Protein AF-A0A7K3SCR1-F1 (afdb_monomer_lite)

Foldseek 3Di:
DDDDDDDDDPPPPPVNPDDPPDPCPPVVVVVVVVVVVLVVVLVVQLVVCCVVPVVCSVVVSVVSCVVVVNDDDD

Structure (mmCIF, N/CA/C/O backbone):
data_AF-A0A7K3SCR1-F1
#
_entry.id   AF-A0A7K3SCR1-F1
#
loop_
_atom_site.group_PDB
_atom_site.id
_atom_site.type_symbol
_atom_site.label_atom_id
_atom_site.label_alt_id
_atom_site.label_comp_id
_atom_site.label_asym_id
_atom_site.label_entity_id
_atom_site.label_seq_id
_atom_site.pdbx_PDB_ins_code
_atom_site.Cartn_x
_atom_site.Cartn_y
_atom_site.Cartn_z
_atom_site.occupancy
_atom_site.B_iso_or_equiv
_atom_site.auth_seq_id
_atom_site.auth_comp_id
_atom_site.auth_asym_id
_atom_site.auth_atom_id
_atom_site.pdbx_PDB_model_num
ATOM 1 N N . MET A 1 1 ? -29.203 -33.945 31.943 1.00 41.22 1 MET A N 1
ATOM 2 C CA . MET A 1 1 ? -28.097 -34.041 30.966 1.00 41.22 1 MET A CA 1
ATOM 3 C C . MET A 1 1 ? -27.489 -32.653 30.841 1.00 41.22 1 MET A C 1
ATOM 5 O O . MET A 1 1 ? -28.222 -31.743 30.485 1.00 41.22 1 MET A O 1
ATOM 9 N N . MET A 1 2 ? -26.232 -32.462 31.251 1.00 46.16 2 MET A N 1
ATOM 10 C CA . MET A 1 2 ? -25.567 -31.152 31.298 1.00 46.16 2 MET A CA 1
ATOM 11 C C . MET A 1 2 ? -24.564 -31.082 30.144 1.00 46.16 2 MET A C 1
ATOM 13 O O . MET A 1 2 ? -23.686 -31.934 30.049 1.00 46.16 2 MET A O 1
ATOM 17 N N . VAL A 1 3 ? -24.754 -30.131 29.228 1.00 63.03 3 VAL A N 1
ATOM 18 C CA . VAL A 1 3 ? -23.900 -29.952 28.045 1.00 63.03 3 VAL A CA 1
ATOM 19 C C . VAL A 1 3 ? -22.721 -29.066 28.440 1.00 63.03 3 VAL A C 1
ATOM 21 O O . VAL A 1 3 ? -22.922 -27.906 28.786 1.00 63.03 3 VAL A O 1
ATOM 24 N N . MET A 1 4 ? -21.505 -29.615 28.407 1.00 60.16 4 MET A N 1
ATOM 25 C CA . 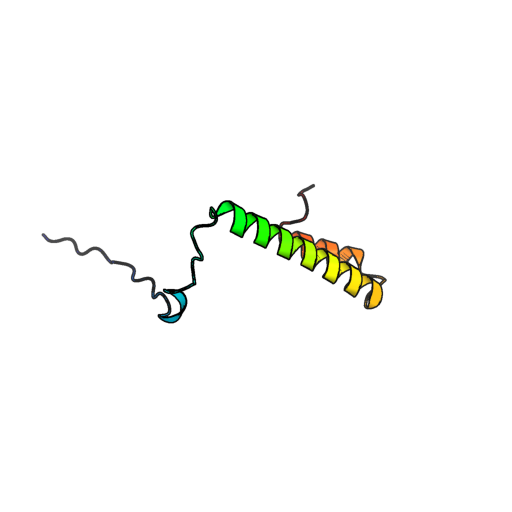MET A 1 4 ? -20.269 -28.853 28.602 1.00 60.16 4 MET A CA 1
ATOM 26 C C . MET A 1 4 ? -19.869 -28.181 27.292 1.00 60.16 4 MET A C 1
ATOM 28 O O . MET A 1 4 ? -19.694 -28.849 26.275 1.00 60.16 4 MET A O 1
ATOM 32 N N . GLN A 1 5 ? -19.754 -26.858 27.324 1.00 53.81 5 GLN A N 1
ATOM 33 C CA . GLN A 1 5 ? -19.364 -26.038 26.180 1.00 53.81 5 GLN A CA 1
ATOM 34 C C . GLN A 1 5 ? -17.894 -25.644 26.363 1.00 53.81 5 GLN A C 1
ATOM 36 O O . GLN A 1 5 ? -17.542 -25.206 27.460 1.00 53.81 5 GLN A O 1
ATOM 41 N N . PRO A 1 6 ? -17.023 -25.799 25.353 1.00 52.97 6 PRO A N 1
ATOM 42 C CA . PRO A 1 6 ? -15.637 -25.380 25.485 1.00 52.97 6 PRO A CA 1
ATOM 43 C C . PRO A 1 6 ? -15.563 -23.849 25.405 1.00 52.97 6 PRO A C 1
ATOM 45 O O . PRO A 1 6 ? -15.971 -23.254 24.410 1.00 52.97 6 PRO A O 1
ATOM 48 N N . VAL A 1 7 ? -15.046 -23.212 26.456 1.00 69.19 7 VAL A N 1
ATOM 49 C CA . VAL A 1 7 ? -14.626 -21.804 26.424 1.00 69.19 7 VAL A CA 1
ATOM 50 C C . VAL A 1 7 ? -13.226 -21.761 25.824 1.00 69.19 7 VAL A C 1
ATOM 52 O O . VAL A 1 7 ? -12.313 -22.410 26.329 1.00 69.19 7 VAL A O 1
ATOM 55 N N . LEU A 1 8 ? -13.063 -21.024 24.728 1.00 57.72 8 LEU A N 1
ATOM 56 C CA . LEU A 1 8 ? -11.757 -20.762 24.139 1.00 57.72 8 LEU A CA 1
ATOM 57 C C . LEU A 1 8 ? -11.102 -19.613 24.924 1.00 57.72 8 LEU A C 1
ATOM 59 O O . LEU A 1 8 ? -11.472 -18.455 24.738 1.00 57.72 8 LEU A O 1
ATOM 63 N N . GLU A 1 9 ? -10.162 -19.923 25.818 1.00 54.91 9 GLU A N 1
ATOM 64 C CA . GLU A 1 9 ? -9.307 -18.906 26.442 1.00 54.91 9 GLU A CA 1
ATOM 65 C C . GLU A 1 9 ? -8.291 -18.405 25.410 1.00 54.91 9 GLU A C 1
ATOM 67 O O . GLU A 1 9 ? -7.331 -19.091 25.057 1.00 54.91 9 GLU A O 1
ATOM 72 N N . ILE A 1 10 ? -8.516 -17.194 24.901 1.00 63.41 10 ILE A N 1
ATOM 73 C CA . ILE A 1 10 ? -7.485 -16.442 24.193 1.00 63.41 10 ILE A CA 1
ATOM 74 C C . ILE A 1 10 ? -6.550 -15.913 25.279 1.00 63.41 10 ILE A C 1
ATOM 76 O O . ILE A 1 10 ? -6.913 -14.988 26.002 1.00 63.41 10 ILE A O 1
ATOM 80 N N . LEU A 1 11 ? -5.369 -16.519 25.421 1.00 50.44 11 LEU A N 1
ATOM 81 C CA . LEU A 1 11 ? -4.306 -15.988 26.272 1.00 50.44 11 LEU A CA 1
ATOM 82 C C . LEU A 1 11 ? -3.903 -14.611 25.734 1.00 50.44 11 LEU A C 1
ATOM 84 O O . LEU A 1 11 ? -3.113 -14.503 24.794 1.00 50.44 11 LEU A O 1
ATOM 88 N N . ALA A 1 12 ? -4.460 -13.554 26.320 1.00 57.00 12 ALA A N 1
ATOM 89 C CA . ALA A 1 12 ? -3.834 -12.250 26.261 1.00 57.00 12 ALA A CA 1
ATOM 90 C C . ALA A 1 12 ? -2.492 -12.400 26.982 1.00 57.00 12 ALA A C 1
ATOM 92 O O . ALA A 1 12 ? -2.467 -12.726 28.166 1.00 57.00 12 ALA A O 1
ATOM 93 N N . ALA A 1 13 ? -1.383 -12.227 26.260 1.00 57.59 13 ALA A N 1
ATOM 94 C CA . ALA A 1 13 ? -0.092 -12.052 26.907 1.00 57.59 13 ALA A CA 1
ATOM 95 C C . ALA A 1 13 ? -0.265 -10.915 27.922 1.00 57.59 13 ALA A C 1
ATOM 97 O O . ALA A 1 13 ? -0.726 -9.842 27.532 1.00 57.59 13 ALA A O 1
ATOM 98 N N . ASP A 1 14 ? 0.037 -11.161 29.198 1.00 55.91 14 ASP A N 1
ATOM 99 C CA . ASP A 1 14 ? -0.270 -10.259 30.322 1.00 55.91 14 ASP A CA 1
ATOM 100 C C . ASP A 1 14 ? 0.233 -8.809 30.124 1.00 55.91 14 ASP A C 1
ATOM 102 O O . ASP A 1 14 ? -0.268 -7.881 30.753 1.00 55.91 14 ASP A O 1
ATOM 106 N N . ASP A 1 15 ? 1.170 -8.600 29.194 1.00 53.03 15 ASP A N 1
ATOM 107 C CA . ASP A 1 15 ? 1.754 -7.310 28.808 1.00 53.03 15 ASP A CA 1
ATOM 108 C C . ASP A 1 15 ? 0.932 -6.522 27.755 1.00 53.03 15 ASP A C 1
ATOM 110 O O . ASP A 1 15 ? 1.059 -5.308 27.634 1.00 53.03 15 ASP A O 1
ATOM 114 N N . PHE A 1 16 ? 0.028 -7.182 27.017 1.00 53.31 16 PHE A N 1
ATOM 115 C CA . PHE A 1 16 ? -0.860 -6.556 26.019 1.00 53.31 16 PHE A CA 1
ATOM 116 C C . PHE A 1 16 ? -2.183 -6.041 26.608 1.00 53.31 16 PHE A C 1
ATOM 118 O O . PHE A 1 16 ? -2.946 -5.365 25.916 1.00 53.31 16 PHE A O 1
ATOM 125 N N . ALA A 1 17 ? -2.475 -6.356 27.873 1.00 57.59 17 ALA A N 1
ATOM 126 C CA . ALA A 1 17 ? -3.727 -5.980 28.532 1.00 57.59 17 ALA A CA 1
ATOM 127 C C . ALA A 1 17 ? -3.812 -4.482 28.881 1.00 57.59 17 ALA A C 1
ATOM 129 O O . ALA A 1 17 ? -4.902 -3.969 29.131 1.00 57.59 17 ALA A O 1
ATOM 130 N N . LEU A 1 18 ? -2.678 -3.774 28.885 1.00 52.94 18 LEU A N 1
ATOM 131 C CA . LEU A 1 18 ? -2.586 -2.358 29.243 1.00 52.94 18 LEU A CA 1
ATOM 132 C C . LEU A 1 18 ? -1.799 -1.579 28.189 1.00 52.94 18 LEU A C 1
ATOM 134 O O . LEU A 1 18 ? -0.857 -0.852 28.500 1.00 52.94 18 LEU A O 1
ATOM 138 N N . TRP A 1 19 ? -2.207 -1.692 26.923 1.00 47.34 19 TRP A N 1
ATOM 139 C CA . TRP A 1 19 ? -1.875 -0.628 25.981 1.00 47.34 19 TRP A CA 1
ATOM 140 C C . TRP A 1 19 ? -2.459 0.681 26.534 1.00 47.34 19 TRP A C 1
ATOM 142 O O . TRP A 1 19 ? -3.619 0.680 26.963 1.00 47.34 19 TRP A O 1
ATOM 152 N N . PRO A 1 20 ? -1.718 1.801 26.548 1.00 51.88 20 PRO A N 1
ATOM 153 C CA . PRO A 1 20 ? -2.318 3.083 26.851 1.00 51.88 20 PRO A CA 1
ATOM 154 C C . PRO A 1 20 ? -3.295 3.386 25.715 1.00 51.88 20 PRO A C 1
ATOM 156 O O . PRO A 1 20 ? -2.917 3.900 24.664 1.00 51.88 20 PRO A O 1
ATOM 159 N N . VAL A 1 21 ? -4.572 3.049 25.903 1.00 56.56 21 VAL A N 1
ATOM 160 C CA . VAL A 1 21 ? -5.662 3.660 25.142 1.00 56.56 21 VAL A CA 1
ATOM 161 C C . VAL A 1 21 ? -5.727 5.095 25.653 1.00 56.56 21 VAL A C 1
ATOM 163 O O . VAL A 1 21 ? -6.518 5.426 26.535 1.00 56.56 21 VAL A O 1
ATOM 166 N N . GLY A 1 22 ? -4.777 5.909 25.184 1.00 54.81 22 GLY A N 1
ATOM 167 C CA . GLY A 1 22 ? -4.733 7.339 25.429 1.00 54.81 22 GLY A CA 1
ATOM 168 C C . GLY A 1 22 ? -6.103 7.911 25.109 1.00 54.81 22 GLY A C 1
ATOM 169 O O . GLY A 1 22 ? -6.690 7.541 24.097 1.00 54.81 22 GLY A O 1
ATOM 170 N N . GLU A 1 23 ? -6.619 8.702 26.047 1.00 52.19 23 GLU A N 1
ATOM 171 C CA . GLU A 1 23 ? -7.892 9.425 26.036 1.00 52.19 23 GLU A CA 1
ATOM 172 C C . GLU A 1 23 ? -8.689 9.337 24.733 1.00 52.19 23 GLU A C 1
ATOM 174 O O . GLU A 1 23 ? -8.692 10.283 23.967 1.00 52.19 23 GLU A O 1
ATOM 179 N N . HIS A 1 24 ? -9.346 8.198 24.493 1.00 55.59 24 HIS A N 1
ATOM 180 C CA . HIS A 1 24 ? -10.385 7.951 23.491 1.00 55.59 24 HIS A CA 1
ATOM 181 C C . HIS A 1 24 ? -10.385 8.883 22.258 1.00 55.59 24 HIS A C 1
ATOM 183 O O . HIS A 1 24 ? -11.447 9.363 21.845 1.00 55.59 24 HIS A O 1
ATOM 189 N N . GLU A 1 25 ? -9.226 9.139 21.638 1.00 54.81 25 GLU A N 1
ATOM 190 C CA . GLU A 1 25 ? -9.212 9.721 20.307 1.00 54.81 25 GLU A CA 1
ATOM 191 C C . GLU A 1 25 ? -9.945 8.695 19.464 1.00 54.81 25 GLU A C 1
ATOM 193 O O . GLU A 1 25 ? -9.594 7.512 19.463 1.00 54.81 25 GLU A O 1
ATOM 198 N N . SER A 1 26 ? -11.076 9.125 18.898 1.00 60.34 26 SER A N 1
ATOM 199 C CA . SER A 1 26 ? -12.030 8.247 18.229 1.00 60.34 26 SER A CA 1
ATOM 200 C C . SER A 1 26 ? -11.238 7.266 17.378 1.00 60.34 26 SER A C 1
ATOM 202 O O . SER A 1 26 ? -10.432 7.730 16.585 1.00 60.34 26 SER A O 1
ATOM 204 N N . TYR A 1 27 ? -11.390 5.952 17.566 1.00 61.38 27 TYR A N 1
ATOM 205 C CA . TYR A 1 27 ? -10.536 4.920 16.949 1.00 61.38 27 TYR A CA 1
ATOM 206 C C . TYR A 1 27 ? -10.224 5.167 15.454 1.00 61.38 27 TYR A C 1
ATOM 208 O O . TYR A 1 27 ? -9.163 4.787 14.965 1.00 61.38 27 TYR A O 1
ATOM 216 N N . GLY A 1 28 ? -11.114 5.859 14.731 1.00 69.44 28 GLY A N 1
ATOM 217 C CA . GLY A 1 28 ? -10.876 6.356 13.375 1.00 69.44 28 GLY A CA 1
ATOM 218 C C . GLY A 1 28 ? -9.661 7.283 13.202 1.00 69.44 28 GLY A C 1
ATOM 219 O O . GLY A 1 28 ? -8.987 7.172 12.184 1.00 69.44 28 GLY A O 1
ATOM 220 N N . TYR A 1 29 ? -9.329 8.150 14.162 1.00 73.62 29 TYR A N 1
ATOM 221 C CA . TYR A 1 29 ? -8.127 8.995 14.147 1.00 73.62 29 TYR A CA 1
ATOM 222 C C . TYR A 1 29 ? -6.849 8.164 14.225 1.00 73.62 29 TYR A C 1
ATOM 224 O O . TYR A 1 29 ? -5.959 8.361 13.403 1.00 73.62 29 TYR A O 1
ATOM 232 N N . LEU A 1 30 ? -6.786 7.183 15.130 1.00 78.25 30 LEU A N 1
ATOM 233 C CA . LEU A 1 30 ? -5.632 6.285 15.249 1.00 78.25 30 LEU A CA 1
ATOM 234 C C . LEU A 1 30 ? -5.423 5.464 13.973 1.00 78.25 30 LEU A C 1
ATOM 236 O O . LEU A 1 30 ? -4.304 5.361 13.479 1.00 78.25 30 LEU A O 1
ATOM 240 N N . VAL A 1 31 ? -6.504 4.923 13.402 1.00 83.50 31 VAL A N 1
ATOM 241 C CA . VAL A 1 31 ? -6.441 4.158 12.146 1.00 83.50 31 VAL A CA 1
ATOM 242 C C . VAL A 1 31 ? -6.034 5.052 10.973 1.00 83.50 31 VAL A C 1
ATOM 244 O O . VAL A 1 31 ? -5.221 4.643 10.147 1.00 83.50 31 VAL A O 1
ATOM 247 N N . THR A 1 32 ? -6.547 6.282 10.910 1.00 85.94 32 THR A N 1
ATOM 248 C CA . THR A 1 32 ? -6.177 7.246 9.861 1.00 85.94 32 THR A CA 1
ATOM 249 C C . THR A 1 32 ? -4.711 7.654 9.982 1.00 85.94 32 THR A C 1
ATOM 251 O O . THR A 1 32 ? -4.015 7.703 8.968 1.00 85.94 32 THR A O 1
ATOM 254 N N . ASN A 1 33 ? -4.222 7.896 11.203 1.00 86.81 33 ASN A N 1
ATOM 255 C CA . ASN A 1 33 ? -2.824 8.239 11.438 1.00 86.81 33 ASN A CA 1
ATOM 256 C C . ASN A 1 33 ? -1.903 7.071 11.082 1.00 86.81 33 ASN A C 1
ATOM 258 O O . ASN A 1 33 ? -0.973 7.253 10.311 1.00 86.81 33 ASN A O 1
ATOM 262 N N . ALA A 1 34 ? -2.226 5.854 11.526 1.00 87.31 34 ALA A N 1
ATOM 263 C CA . ALA A 1 34 ? -1.466 4.660 11.165 1.00 87.31 34 ALA A CA 1
ATOM 264 C C . ALA A 1 34 ? -1.442 4.429 9.644 1.00 87.31 34 ALA A C 1
ATOM 266 O O . ALA A 1 34 ? -0.408 4.0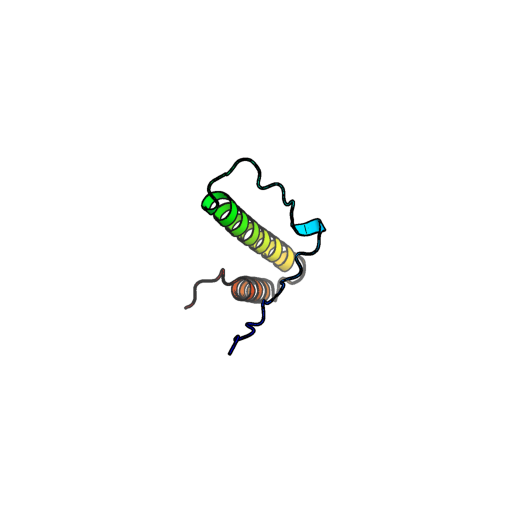78 9.079 1.00 87.31 34 ALA A O 1
ATOM 267 N N . GLN A 1 35 ? -2.558 4.664 8.947 1.00 88.38 35 GLN A N 1
ATOM 268 C CA . GLN A 1 35 ? -2.589 4.576 7.487 1.00 88.38 35 GLN A CA 1
ATOM 269 C C . GLN A 1 35 ? -1.694 5.638 6.830 1.00 88.38 35 GLN A C 1
ATOM 271 O O . GLN A 1 35 ? -1.072 5.361 5.801 1.00 88.38 35 GLN A O 1
ATOM 276 N N . GLN A 1 36 ? -1.629 6.842 7.399 1.00 90.94 36 GLN A N 1
ATOM 277 C CA . GLN A 1 36 ? -0.740 7.895 6.923 1.00 90.94 36 GLN A CA 1
ATOM 278 C C . GLN A 1 36 ? 0.731 7.553 7.185 1.00 90.94 36 GLN A C 1
ATOM 280 O O . GLN A 1 36 ? 1.533 7.640 6.259 1.00 90.94 36 GLN A O 1
ATOM 285 N N . ASP A 1 37 ? 1.061 7.051 8.373 1.00 92.25 37 ASP A N 1
ATOM 286 C CA . ASP A 1 37 ? 2.417 6.628 8.738 1.00 92.25 37 ASP A CA 1
ATOM 287 C C . ASP A 1 37 ? 2.953 5.566 7.759 1.00 92.25 37 ASP A C 1
ATOM 289 O O . ASP A 1 37 ? 4.095 5.635 7.296 1.00 92.25 37 ASP A O 1
ATOM 293 N N . VAL A 1 38 ? 2.112 4.600 7.369 1.00 91.50 38 VAL A N 1
ATOM 294 C CA . VAL A 1 38 ? 2.482 3.562 6.390 1.00 91.50 38 VAL A CA 1
ATOM 295 C C . VAL A 1 38 ? 2.683 4.151 4.983 1.00 91.50 38 VAL A C 1
ATOM 297 O O . VAL A 1 38 ? 3.575 3.707 4.253 1.00 91.50 38 VAL A O 1
ATOM 300 N N . ARG A 1 39 ? 1.908 5.171 4.587 1.00 92.50 39 ARG A N 1
ATOM 301 C CA . ARG A 1 39 ? 2.124 5.887 3.313 1.00 92.50 39 ARG A CA 1
ATOM 302 C C . ARG A 1 39 ? 3.426 6.684 3.320 1.00 92.50 39 ARG A C 1
ATOM 304 O O . ARG A 1 39 ? 4.151 6.658 2.326 1.00 92.50 39 ARG A O 1
ATOM 311 N N . ASP A 1 40 ? 3.740 7.345 4.426 1.00 94.81 40 ASP A N 1
ATOM 312 C CA . ASP A 1 40 ? 4.968 8.128 4.568 1.00 94.81 40 ASP A CA 1
ATOM 313 C C . ASP A 1 40 ? 6.199 7.212 4.529 1.00 94.81 40 ASP A C 1
ATOM 315 O O . ASP A 1 40 ? 7.171 7.487 3.816 1.00 94.81 40 ASP A O 1
ATOM 319 N N . PHE A 1 41 ? 6.122 6.056 5.196 1.00 93.50 41 PHE A N 1
ATOM 320 C CA . PHE A 1 41 ? 7.134 5.006 5.099 1.00 93.50 41 PHE A CA 1
ATOM 321 C C . PHE A 1 41 ? 7.348 4.528 3.655 1.00 93.50 41 PHE A C 1
ATOM 323 O O . PHE A 1 41 ? 8.491 4.381 3.219 1.00 93.50 41 PHE A O 1
ATOM 330 N N . LEU A 1 42 ? 6.273 4.317 2.889 1.00 94.62 42 LEU A N 1
ATOM 331 C CA . LEU A 1 42 ? 6.372 3.919 1.483 1.00 94.62 42 LEU A CA 1
ATOM 332 C C . LEU A 1 42 ? 7.105 4.980 0.639 1.00 94.62 42 LEU A C 1
ATOM 334 O O . LEU A 1 42 ? 7.903 4.625 -0.233 1.00 94.62 42 LEU A O 1
ATOM 338 N N . GLY A 1 43 ? 6.888 6.266 0.929 1.00 93.62 43 GLY A N 1
ATOM 339 C CA . GLY A 1 43 ? 7.633 7.371 0.319 1.00 93.62 43 GLY A CA 1
ATOM 340 C C . GLY A 1 43 ? 9.130 7.326 0.641 1.00 93.62 43 GLY A C 1
ATOM 341 O O . GLY A 1 43 ? 9.962 7.421 -0.265 1.00 93.62 43 GLY A O 1
ATOM 342 N N . LEU A 1 44 ? 9.486 7.099 1.911 1.00 96.31 44 LEU A N 1
ATOM 343 C CA . LEU A 1 44 ? 10.882 6.941 2.341 1.00 96.31 44 LEU A CA 1
ATOM 344 C C . LEU A 1 44 ? 11.554 5.725 1.693 1.00 96.31 44 LEU A C 1
ATOM 346 O O . LEU A 1 44 ? 12.695 5.818 1.241 1.00 96.31 44 LEU A O 1
ATOM 350 N N . ALA A 1 45 ? 10.845 4.599 1.606 1.00 93.06 45 ALA A N 1
ATOM 351 C CA . ALA A 1 45 ? 11.335 3.393 0.950 1.00 93.06 45 ALA A CA 1
ATOM 352 C C . ALA A 1 45 ? 11.595 3.625 -0.548 1.00 93.06 45 ALA A C 1
ATOM 354 O O . ALA A 1 45 ? 12.599 3.142 -1.072 1.00 93.06 45 ALA A O 1
ATOM 355 N N . GLY A 1 46 ? 10.743 4.405 -1.223 1.00 94.19 46 GLY A N 1
ATOM 356 C CA . GLY A 1 46 ? 10.971 4.838 -2.604 1.00 94.19 46 GLY A CA 1
ATOM 357 C C . GLY A 1 46 ? 12.225 5.695 -2.755 1.00 94.19 46 GLY A C 1
ATOM 358 O O . GLY A 1 46 ? 13.101 5.353 -3.547 1.00 94.19 46 GLY A O 1
ATOM 359 N N . ALA A 1 47 ? 12.375 6.736 -1.934 1.00 95.38 47 ALA A N 1
ATOM 360 C CA . ALA A 1 47 ? 13.555 7.602 -1.967 1.00 95.38 47 ALA A CA 1
ATOM 361 C C . ALA A 1 47 ? 14.855 6.843 -1.640 1.00 95.38 47 ALA A C 1
ATOM 363 O O . ALA A 1 47 ? 15.910 7.107 -2.221 1.00 95.38 47 ALA A O 1
ATOM 364 N N . TRP A 1 48 ? 14.798 5.878 -0.720 1.00 96.62 48 TRP A N 1
ATOM 365 C CA . TRP A 1 48 ? 15.918 4.983 -0.441 1.00 96.62 48 TRP A CA 1
ATOM 366 C C . TRP A 1 48 ? 16.244 4.095 -1.649 1.00 96.62 48 TRP A C 1
ATOM 368 O O . TRP A 1 48 ? 17.418 3.958 -2.007 1.00 96.62 48 TRP A O 1
ATOM 378 N N . ALA A 1 49 ? 15.225 3.527 -2.301 1.00 95.00 49 ALA A N 1
ATOM 379 C CA . ALA A 1 49 ? 15.397 2.648 -3.452 1.00 95.00 49 ALA A CA 1
ATOM 380 C C . ALA A 1 49 ? 15.939 3.398 -4.676 1.00 95.00 49 ALA A C 1
ATOM 382 O O . ALA A 1 49 ? 16.774 2.851 -5.388 1.00 95.00 49 ALA A O 1
ATOM 383 N N . GLU A 1 50 ? 15.557 4.656 -4.892 1.00 94.25 50 GLU A N 1
ATOM 384 C CA . GLU A 1 50 ? 16.159 5.510 -5.927 1.00 94.25 50 GLU A CA 1
ATOM 385 C C . GLU A 1 50 ? 17.665 5.703 -5.709 1.00 94.25 50 GLU A C 1
ATOM 387 O O . GLU A 1 50 ? 18.443 5.662 -6.661 1.00 94.25 50 GLU A O 1
ATOM 392 N N . GLN A 1 51 ? 18.087 5.856 -4.453 1.00 95.31 51 GLN A N 1
ATOM 393 C CA . GLN A 1 51 ? 19.492 6.062 -4.101 1.00 95.31 51 GLN A CA 1
ATOM 394 C C . GLN A 1 51 ? 20.328 4.775 -4.173 1.00 95.31 51 GLN A C 1
ATOM 396 O O . GLN A 1 51 ? 21.491 4.826 -4.568 1.00 95.31 51 GLN A O 1
ATOM 401 N N . HIS A 1 52 ? 19.761 3.624 -3.798 1.00 93.88 52 HIS A N 1
ATOM 402 C CA . HIS A 1 52 ? 20.524 2.379 -3.612 1.00 93.88 52 HIS A CA 1
ATOM 403 C C . HIS A 1 52 ? 20.275 1.331 -4.703 1.00 93.88 52 HIS A C 1
ATOM 405 O O . HIS A 1 52 ? 21.146 0.507 -4.981 1.00 93.88 52 HIS A O 1
ATOM 411 N N . LEU A 1 53 ? 19.101 1.352 -5.337 1.00 93.44 53 LEU A N 1
ATOM 412 C CA . LEU A 1 53 ? 18.701 0.445 -6.413 1.00 93.44 53 LEU A CA 1
ATOM 413 C C . LEU A 1 53 ? 17.995 1.215 -7.548 1.00 93.44 53 LEU A C 1
ATOM 415 O O . LEU A 1 53 ? 16.856 0.889 -7.884 1.00 93.44 53 LEU A O 1
ATOM 419 N N . PRO A 1 54 ? 18.649 2.195 -8.198 1.00 89.88 54 PRO A N 1
ATOM 420 C CA . PRO A 1 54 ? 17.996 3.090 -9.160 1.00 89.88 54 PRO A CA 1
ATOM 421 C C . PRO A 1 54 ? 17.287 2.355 -10.309 1.00 89.88 54 PRO A C 1
ATOM 423 O O . PRO A 1 54 ? 16.212 2.760 -10.737 1.00 89.88 54 PRO A O 1
ATOM 426 N N . ALA A 1 55 ? 17.832 1.224 -10.770 1.00 94.81 55 ALA A N 1
ATOM 427 C CA . ALA A 1 55 ? 17.212 0.404 -11.816 1.00 94.81 55 ALA A CA 1
ATOM 428 C C . ALA A 1 55 ? 15.938 -0.340 -11.361 1.00 94.81 55 ALA A C 1
ATOM 430 O O . ALA A 1 55 ? 15.135 -0.747 -12.197 1.00 94.81 55 ALA A O 1
ATOM 431 N N . HIS A 1 56 ? 15.752 -0.530 -10.052 1.00 92.56 56 HIS A N 1
ATOM 432 C CA . HIS A 1 56 ? 14.653 -1.302 -9.466 1.00 92.56 56 HIS A CA 1
ATOM 433 C C . HIS A 1 56 ? 13.794 -0.485 -8.491 1.00 92.56 56 HIS A C 1
ATOM 435 O O . HIS A 1 56 ? 12.919 -1.052 -7.842 1.00 92.56 56 HIS A O 1
ATOM 441 N N . ALA A 1 57 ? 13.994 0.832 -8.406 1.00 92.38 57 ALA A N 1
ATOM 442 C CA . ALA A 1 57 ? 13.267 1.687 -7.475 1.00 92.38 57 ALA A CA 1
ATOM 443 C C . ALA A 1 57 ? 11.748 1.587 -7.679 1.00 92.38 57 ALA A C 1
ATOM 445 O O . ALA A 1 57 ? 11.023 1.177 -6.778 1.00 92.38 57 ALA A O 1
ATOM 446 N N . ALA A 1 58 ? 11.278 1.826 -8.907 1.00 89.75 58 ALA A N 1
ATOM 447 C CA . ALA A 1 58 ? 9.862 1.726 -9.256 1.00 89.75 58 ALA A CA 1
ATOM 448 C C . ALA A 1 58 ? 9.235 0.340 -8.968 1.00 89.75 58 ALA A C 1
ATOM 450 O O . ALA A 1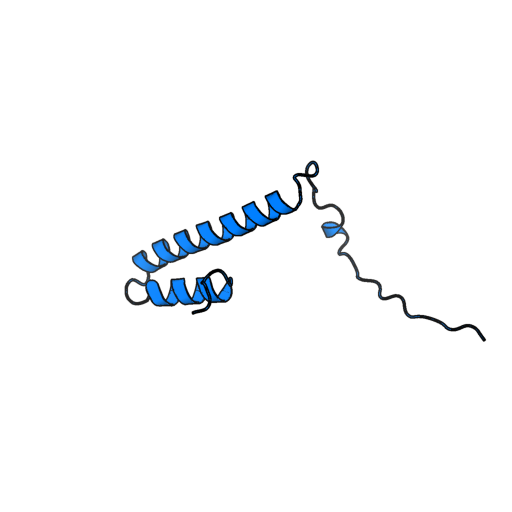 58 ? 8.201 0.296 -8.297 1.00 89.75 58 ALA A O 1
ATOM 451 N N . PRO A 1 59 ? 9.809 -0.799 -9.415 1.00 92.25 59 PRO A N 1
ATOM 452 C CA . PRO A 1 59 ? 9.225 -2.108 -9.122 1.00 92.25 59 PRO A CA 1
ATOM 453 C C . PRO A 1 59 ? 9.268 -2.478 -7.632 1.00 92.25 59 PRO A C 1
ATOM 455 O O . PRO A 1 59 ? 8.320 -3.097 -7.152 1.00 92.25 59 PRO A O 1
ATOM 458 N N . VAL A 1 60 ? 10.300 -2.076 -6.880 1.00 90.75 60 VAL A N 1
ATOM 459 C CA . VAL A 1 60 ? 10.379 -2.326 -5.428 1.00 90.75 60 VAL A CA 1
ATOM 460 C C . VAL A 1 60 ? 9.324 -1.517 -4.677 1.00 90.75 60 VAL A C 1
ATOM 462 O O . VAL A 1 60 ? 8.592 -2.081 -3.863 1.00 90.75 60 VAL A O 1
ATOM 465 N N . THR A 1 61 ? 9.176 -0.228 -4.983 1.00 91.69 61 THR A N 1
ATOM 466 C CA . THR A 1 61 ? 8.138 0.615 -4.373 1.0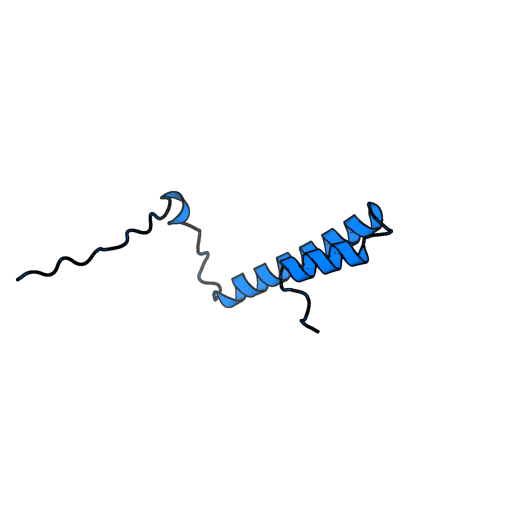0 91.69 61 THR A CA 1
ATOM 467 C C . THR A 1 61 ? 6.739 0.118 -4.728 1.00 91.69 61 THR A C 1
ATOM 469 O O . THR A 1 61 ? 5.880 0.047 -3.853 1.00 91.69 61 THR A O 1
ATOM 472 N N . ALA A 1 62 ? 6.503 -0.304 -5.973 1.00 90.56 62 ALA A N 1
ATOM 473 C CA . ALA A 1 62 ? 5.219 -0.870 -6.384 1.00 90.56 62 ALA A CA 1
ATOM 474 C C . ALA A 1 62 ? 4.905 -2.199 -5.674 1.00 90.56 62 ALA A C 1
ATOM 476 O O . ALA A 1 62 ? 3.769 -2.411 -5.246 1.00 90.56 62 ALA A O 1
ATOM 477 N N . ALA A 1 63 ? 5.896 -3.082 -5.517 1.00 92.25 63 ALA A N 1
ATOM 478 C CA . ALA A 1 63 ? 5.737 -4.336 -4.783 1.00 92.25 63 ALA A CA 1
ATOM 479 C C . ALA A 1 63 ? 5.434 -4.086 -3.300 1.00 92.25 63 ALA A C 1
ATOM 481 O O . ALA A 1 63 ? 4.527 -4.707 -2.747 1.00 92.25 63 ALA A O 1
ATOM 482 N N . LEU A 1 64 ? 6.134 -3.134 -2.676 1.00 91.25 64 LEU A N 1
ATOM 483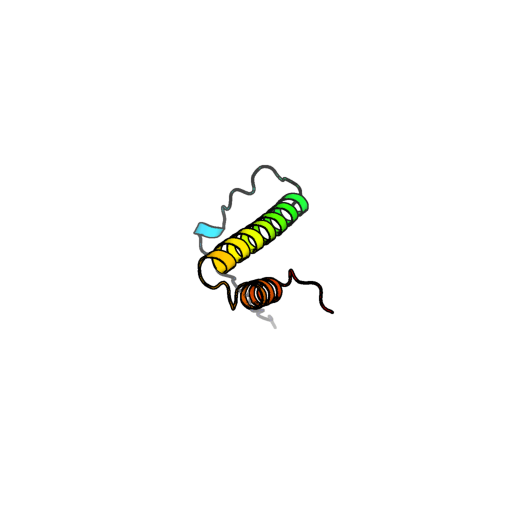 C CA . LEU A 1 64 ? 5.902 -2.754 -1.285 1.00 91.25 64 LEU A CA 1
ATOM 484 C C . LEU A 1 64 ? 4.504 -2.148 -1.098 1.00 91.25 64 LEU A C 1
ATOM 486 O O . LEU A 1 64 ? 3.781 -2.524 -0.182 1.00 91.25 64 LEU A O 1
ATOM 490 N N . ALA A 1 65 ? 4.077 -1.285 -2.019 1.00 91.94 65 ALA A N 1
ATOM 491 C CA . ALA A 1 65 ? 2.745 -0.693 -1.997 1.00 91.94 65 ALA A CA 1
ATOM 492 C C . ALA A 1 65 ? 1.626 -1.738 -2.168 1.00 91.94 65 ALA A C 1
ATOM 494 O O . ALA A 1 65 ? 0.551 -1.587 -1.594 1.00 91.94 65 ALA A O 1
ATOM 495 N N . ARG A 1 66 ? 1.877 -2.810 -2.932 1.00 89.25 66 ARG A N 1
ATOM 496 C CA . ARG A 1 66 ? 0.955 -3.949 -3.074 1.00 89.25 66 ARG A CA 1
ATOM 497 C C . ARG A 1 66 ? 0.937 -4.844 -1.839 1.00 89.25 66 ARG A C 1
ATOM 499 O O . ARG A 1 66 ? -0.137 -5.255 -1.425 1.00 89.25 66 ARG A O 1
ATOM 506 N N . ALA A 1 67 ? 2.091 -5.108 -1.229 1.00 90.25 67 ALA A N 1
ATOM 507 C CA . ALA A 1 67 ? 2.178 -5.864 0.023 1.00 90.25 67 ALA A CA 1
ATOM 508 C C . ALA A 1 67 ? 1.452 -5.161 1.183 1.00 90.25 67 ALA A C 1
ATOM 510 O O . ALA A 1 67 ? 0.911 -5.824 2.062 1.00 90.25 67 ALA A O 1
ATOM 511 N N . LEU A 1 68 ? 1.425 -3.826 1.158 1.00 87.88 68 LEU A N 1
ATOM 512 C CA . LEU A 1 68 ? 0.734 -2.983 2.135 1.00 87.88 68 LEU A CA 1
ATOM 513 C C . LEU A 1 68 ? -0.726 -2.672 1.756 1.00 87.88 68 LEU A C 1
ATOM 515 O O . LEU A 1 68 ? -1.364 -1.880 2.441 1.00 87.88 68 LEU A O 1
ATOM 519 N N . ASP A 1 69 ? -1.235 -3.243 0.658 1.00 88.31 69 ASP A N 1
ATOM 520 C CA . ASP A 1 69 ? -2.576 -2.980 0.104 1.00 88.31 69 ASP A CA 1
ATOM 521 C C . ASP A 1 69 ? -2.889 -1.480 -0.110 1.00 88.31 69 ASP A C 1
ATOM 523 O O . ASP A 1 69 ? -4.031 -1.027 -0.117 1.00 88.31 69 ASP A O 1
ATOM 527 N N . LEU A 1 70 ? -1.843 -0.668 -0.286 1.00 81.12 70 LEU A N 1
ATOM 528 C CA . LEU A 1 70 ? -1.945 0.779 -0.491 1.00 81.12 70 LEU A CA 1
ATOM 529 C C . LEU A 1 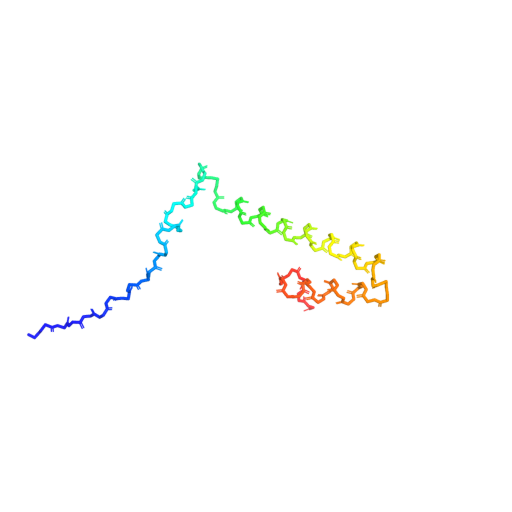70 ? -2.111 1.156 -1.956 1.00 81.12 70 LEU A C 1
ATOM 531 O O . LEU A 1 70 ? -2.506 2.276 -2.283 1.00 81.12 70 LEU A O 1
ATOM 535 N N . ALA A 1 71 ? -1.734 0.253 -2.847 1.00 72.44 71 ALA A N 1
ATOM 536 C CA . ALA A 1 71 ? -1.710 0.543 -4.256 1.00 72.44 71 ALA A CA 1
ATOM 537 C C . ALA A 1 71 ? -3.033 0.111 -4.877 1.00 72.44 71 ALA A C 1
ATOM 539 O O . ALA A 1 71 ? -3.285 -1.086 -5.004 1.00 72.44 71 ALA A O 1
ATOM 540 N N . SER A 1 72 ? -3.826 1.098 -5.309 1.00 55.94 72 SER A N 1
ATOM 541 C CA . SER A 1 72 ? -5.127 0.932 -5.965 1.00 55.94 72 SER A CA 1
ATOM 542 C C . SER A 1 72 ? -5.110 -0.276 -6.893 1.00 55.94 72 SER A C 1
ATOM 544 O O . SER A 1 72 ? -4.261 -0.332 -7.787 1.00 55.94 72 SER A O 1
ATOM 546 N N . SER A 1 73 ? -5.975 -1.265 -6.655 1.00 42.31 73 SER A N 1
ATOM 547 C CA . SER A 1 73 ? -6.191 -2.333 -7.635 1.00 42.31 73 SER A CA 1
ATOM 548 C C . SER A 1 73 ? -6.449 -1.685 -9.004 1.00 42.31 73 SER A C 1
ATOM 550 O O . SER A 1 73 ? -7.153 -0.671 -9.034 1.00 42.31 73 SER A O 1
ATOM 552 N N . PRO A 1 74 ? -5.851 -2.193 -10.100 1.00 50.97 74 PRO A N 1
ATOM 553 C CA . PRO A 1 74 ? -6.191 -1.734 -11.445 1.00 50.97 74 PRO A CA 1
ATOM 554 C C . PRO A 1 74 ? -7.692 -1.867 -11.727 1.00 50.97 74 PRO A C 1
ATOM 556 O O . PRO A 1 74 ? -8.331 -2.760 -11.115 1.00 50.97 74 PRO A O 1
#

Radius of gyration: 20.73 Å; chains: 1; bounding box: 49×44×43 Å

Sequence (74 aa):
MMVMQPVLEILAADDFALWPVGEHESYGYLVTNAQQDVRDFLGLAGAWAEQHLPAHAAPVTAALARALDLASSP

Secondary structure (DSSP, 8-state):
---PPPP------TTSTT----TT--HHHHHHHHHHHHHHHHHHHHHHHHHH-TTTHHHHHHHHHHHTT-S---

pLDDT: mean 75.65, std 18.23, range [41.22, 96.62]

Organism: NCBI:txid66428